Protein AF-A0A8T4TN23-F1 (afdb_monomer_lite)

Foldseek 3Di:
DPPDPVVVVCVVVVQDWDQDPVPDIHRDDVSVVVVCQLQVNVPDDPPLDDPDPQSSSCVRHPDRDDDPPPDDDDDDDDDPPPPDDDADDLRDPDPDQQDCQCPPSNNPVSVVVVVDGDDDDDDD

Sequence (124 aa):
MKDTDPKRVLELLGVPHKVVGKEHVVIEGDYAKAMSLSLNNLEFKEGDVLDNGLDTVNKISCVLQRDKSGTFIGARMGRPEKAKLRKLTGKPHCLFPVGEEGGRMRSFQSSMEQGKVTGEFPFY

Radius of gyration: 35.79 Å; chains: 1; bounding box: 73×43×78 Å

Secondary structure (DSSP, 8-state):
-----HHHHHHHHT---EEETTTEEE--THHHHHHHHHTGGG---GGG--SSHHHHHHHH-SS----SS--PPP-----TTTTS--PPTT--SS----TTTTTTTT-HHHHHHHT---------

pLDDT: mean 81.86, std 8.76, range [43.16, 90.44]

Structure (mmCIF, N/CA/C/O backbone):
data_AF-A0A8T4TN23-F1
#
_entry.id   AF-A0A8T4TN23-F1
#
loop_
_atom_site.group_PDB
_atom_site.id
_atom_site.type_symbol
_atom_site.label_atom_id
_atom_site.label_alt_id
_atom_site.label_comp_id
_atom_site.label_asym_id
_atom_site.label_entity_id
_atom_site.label_seq_id
_atom_site.pdbx_PDB_ins_code
_atom_site.Cartn_x
_atom_site.Cartn_y
_atom_site.Cartn_z
_atom_site.occupancy
_atom_site.B_iso_or_equiv
_atom_site.auth_seq_id
_atom_site.auth_comp_id
_atom_site.auth_asym_id
_atom_site.auth_atom_id
_atom_site.pdbx_PDB_model_num
ATOM 1 N N . MET A 1 1 ? 25.331 -16.159 -11.982 1.00 45.06 1 MET A N 1
ATOM 2 C CA . MET A 1 1 ? 24.065 -15.399 -12.014 1.00 45.06 1 MET A CA 1
ATOM 3 C C . MET A 1 1 ? 22.959 -16.408 -11.789 1.00 45.06 1 MET A C 1
ATOM 5 O O . MET A 1 1 ? 22.885 -17.346 -12.564 1.00 45.06 1 MET A O 1
ATOM 9 N N . LYS A 1 2 ? 22.241 -16.345 -10.661 1.00 43.16 2 LYS A N 1
ATOM 10 C CA . LYS A 1 2 ? 21.210 -17.348 -10.343 1.00 43.16 2 LYS A CA 1
ATOM 11 C C . LYS A 1 2 ? 20.112 -17.264 -11.401 1.00 43.16 2 LYS A C 1
ATOM 13 O O . LYS A 1 2 ? 19.723 -16.144 -11.723 1.00 43.16 2 LYS A O 1
ATOM 18 N N . ASP A 1 3 ? 19.645 -18.406 -11.900 1.00 45.38 3 ASP A N 1
ATOM 19 C CA . ASP A 1 3 ? 18.437 -18.536 -12.721 1.00 45.38 3 ASP A CA 1
ATOM 20 C C . ASP A 1 3 ? 17.327 -17.665 -12.131 1.00 45.38 3 ASP A C 1
ATOM 22 O O . ASP A 1 3 ? 16.719 -17.991 -11.109 1.00 45.38 3 ASP A O 1
ATOM 26 N N . THR A 1 4 ? 17.155 -16.473 -12.696 1.00 69.94 4 THR A N 1
ATOM 27 C CA . THR A 1 4 ? 16.207 -15.498 -12.174 1.00 69.94 4 THR A CA 1
ATOM 28 C C . THR A 1 4 ? 14.946 -15.711 -12.975 1.00 69.94 4 THR A C 1
ATOM 30 O O . THR A 1 4 ? 14.911 -15.395 -14.161 1.00 69.94 4 THR A O 1
ATOM 33 N N . ASP A 1 5 ? 13.943 -16.311 -12.338 1.00 85.50 5 ASP A N 1
ATOM 34 C CA . ASP A 1 5 ? 12.644 -16.555 -12.954 1.00 85.50 5 ASP A CA 1
ATOM 35 C C . ASP A 1 5 ? 12.129 -15.241 -13.584 1.00 85.50 5 ASP A C 1
ATOM 37 O O . ASP A 1 5 ? 11.943 -14.254 -12.856 1.00 85.50 5 ASP A O 1
ATOM 41 N N . PRO A 1 6 ? 11.931 -15.176 -14.916 1.00 84.50 6 PRO A N 1
ATOM 42 C CA . PRO A 1 6 ? 11.532 -13.946 -15.600 1.00 84.50 6 PRO A CA 1
ATOM 43 C C . PRO A 1 6 ? 10.208 -13.402 -15.060 1.00 84.50 6 PRO A C 1
ATOM 45 O O . PRO A 1 6 ? 10.007 -12.187 -15.002 1.00 84.50 6 PRO A O 1
ATOM 48 N N . LYS A 1 7 ? 9.328 -14.282 -14.568 1.00 87.12 7 LYS A N 1
ATOM 49 C CA . LYS A 1 7 ? 8.098 -13.874 -13.894 1.00 87.12 7 LYS A CA 1
ATOM 50 C C . LYS A 1 7 ? 8.393 -13.075 -12.626 1.00 87.12 7 LYS A C 1
ATOM 52 O O . LYS A 1 7 ? 7.784 -12.032 -12.392 1.00 87.12 7 LYS A O 1
ATOM 57 N N . ARG A 1 8 ? 9.364 -13.523 -11.826 1.00 88.88 8 ARG A N 1
ATOM 58 C CA . ARG A 1 8 ? 9.741 -12.849 -10.581 1.00 88.88 8 ARG A CA 1
ATOM 59 C C . ARG A 1 8 ? 10.314 -11.458 -10.836 1.00 88.88 8 ARG A C 1
ATOM 61 O O . ARG A 1 8 ? 10.048 -10.541 -10.062 1.00 88.88 8 ARG A O 1
ATOM 68 N N . VAL A 1 9 ? 11.069 -11.290 -11.920 1.00 88.88 9 VAL A N 1
ATOM 69 C CA . VAL A 1 9 ? 11.595 -9.980 -12.331 1.00 88.88 9 VAL A CA 1
ATOM 70 C C . VAL A 1 9 ? 10.451 -9.017 -12.656 1.00 88.88 9 VAL A C 1
ATOM 72 O O . VAL A 1 9 ? 10.447 -7.890 -12.164 1.00 88.88 9 VAL A O 1
ATOM 75 N N . LEU A 1 10 ? 9.442 -9.467 -13.408 1.00 88.00 10 LEU A N 1
ATOM 76 C CA . LEU A 1 10 ? 8.271 -8.649 -13.745 1.00 88.00 10 LEU A CA 1
ATOM 77 C C . LEU A 1 10 ? 7.445 -8.253 -12.512 1.00 88.00 10 LEU A C 1
ATOM 79 O O . LEU A 1 10 ? 6.959 -7.124 -12.437 1.00 88.00 10 LEU A O 1
ATOM 83 N N . GLU A 1 11 ? 7.322 -9.149 -11.530 1.00 89.00 11 GLU A N 1
ATOM 84 C CA . GLU A 1 11 ? 6.664 -8.855 -10.250 1.00 89.00 11 GLU A CA 1
ATOM 85 C C . GLU A 1 11 ? 7.409 -7.783 -9.445 1.00 89.00 11 GLU A C 1
ATOM 87 O O . GLU A 1 11 ? 6.780 -6.869 -8.917 1.00 89.00 11 GLU A O 1
ATOM 92 N N . LEU A 1 12 ? 8.742 -7.870 -9.362 1.00 89.44 12 LEU A N 1
ATOM 93 C CA . LEU A 1 12 ? 9.563 -6.890 -8.641 1.00 89.44 12 LEU A CA 1
ATOM 94 C C . LEU A 1 12 ? 9.559 -5.517 -9.318 1.00 89.44 12 LEU A C 1
ATOM 96 O O . LEU A 1 12 ? 9.539 -4.499 -8.630 1.00 89.44 12 LEU A O 1
ATOM 100 N N . LEU A 1 13 ? 9.536 -5.488 -10.653 1.00 87.69 13 LEU A N 1
ATOM 101 C CA . LEU A 1 13 ? 9.370 -4.254 -11.422 1.00 87.69 13 LEU A CA 1
ATOM 102 C C . LEU A 1 13 ? 7.960 -3.653 -11.279 1.00 87.69 13 LEU A C 1
ATOM 104 O O . LEU A 1 13 ? 7.756 -2.489 -11.620 1.00 87.69 13 LEU A O 1
ATOM 108 N N . GLY A 1 14 ? 6.984 -4.422 -10.785 1.00 87.00 14 GLY A N 1
ATOM 109 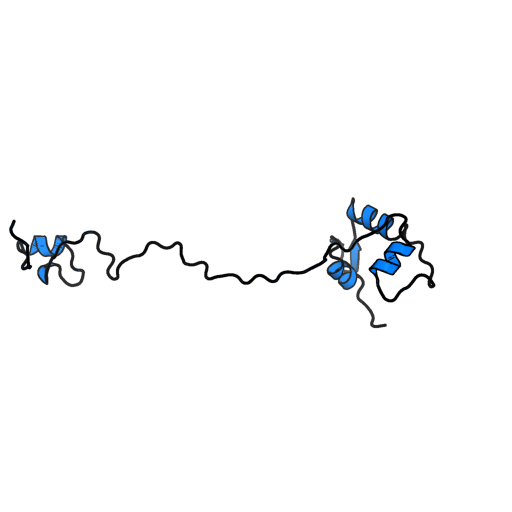C CA . GLY A 1 14 ? 5.597 -3.982 -10.653 1.00 87.00 14 GLY A CA 1
ATOM 110 C C . GLY A 1 14 ? 4.882 -3.823 -11.997 1.00 87.00 14 GLY A C 1
ATOM 111 O O . GLY A 1 14 ? 3.973 -3.000 -12.108 1.00 87.00 14 GLY A O 1
ATOM 112 N N . VAL A 1 15 ? 5.293 -4.579 -13.024 1.00 89.69 15 VAL A N 1
ATOM 113 C CA . VAL A 1 15 ? 4.675 -4.535 -14.357 1.00 89.69 15 VAL A CA 1
ATOM 114 C C . VAL A 1 15 ? 3.424 -5.420 -14.369 1.00 89.69 15 VAL A C 1
ATOM 116 O O . VAL A 1 15 ? 3.539 -6.629 -14.140 1.00 89.69 15 VAL A O 1
ATOM 119 N N . PRO A 1 16 ? 2.231 -4.868 -14.662 1.00 89.56 16 PRO A N 1
ATOM 120 C CA . PRO A 1 16 ? 1.019 -5.667 -14.800 1.00 89.56 16 PRO A CA 1
ATOM 121 C C . PRO A 1 16 ? 1.154 -6.662 -15.955 1.00 89.56 16 PRO A C 1
ATOM 123 O O . PRO A 1 16 ? 1.363 -6.273 -17.104 1.00 89.56 16 PRO A O 1
ATOM 126 N N . HIS A 1 17 ? 1.020 -7.950 -15.652 1.00 90.44 17 HIS A N 1
ATOM 127 C CA . HIS A 1 17 ? 1.126 -9.031 -16.627 1.00 90.44 17 HIS A CA 1
ATOM 128 C C . HIS A 1 17 ? 0.080 -10.114 -16.349 1.00 90.44 17 HIS A C 1
ATOM 130 O O . HIS A 1 17 ? -0.350 -10.312 -15.211 1.00 90.44 17 HIS A O 1
ATOM 136 N N . LYS A 1 18 ? -0.341 -10.822 -17.398 1.00 88.94 18 LYS A N 1
ATOM 137 C CA . LYS A 1 18 ? -1.257 -11.965 -17.321 1.00 88.94 18 LYS A CA 1
ATOM 138 C C . LYS A 1 18 ? -0.478 -13.256 -17.530 1.00 88.94 18 LYS A C 1
ATOM 140 O O . LYS A 1 18 ? 0.413 -13.312 -18.372 1.00 88.94 18 LYS A O 1
ATOM 145 N N . VAL A 1 19 ? -0.835 -14.304 -16.795 1.00 89.06 19 VAL A N 1
ATOM 146 C CA . VAL A 1 19 ? -0.280 -15.648 -17.006 1.00 89.06 19 VAL A CA 1
ATOM 147 C C . VAL A 1 19 ? -1.292 -16.469 -17.799 1.00 89.06 19 VAL A C 1
ATOM 149 O O . VAL A 1 19 ? -2.385 -16.740 -17.305 1.00 89.06 19 VAL A O 1
ATOM 152 N N . VAL A 1 20 ? -0.938 -16.860 -19.024 1.00 87.75 20 VAL A N 1
ATOM 153 C CA . VAL A 1 20 ? -1.785 -17.657 -19.924 1.00 87.75 20 VAL A CA 1
ATOM 154 C C . VAL A 1 20 ? -1.213 -19.070 -20.015 1.00 87.75 20 VAL A C 1
ATOM 156 O O . VAL A 1 20 ? -0.022 -19.253 -20.249 1.00 87.75 20 VAL A O 1
ATOM 159 N N . GLY A 1 21 ? -2.051 -20.086 -19.791 1.00 78.38 21 GLY A N 1
ATOM 160 C CA . GLY A 1 21 ? -1.658 -21.491 -19.977 1.00 78.38 21 GLY A CA 1
ATOM 161 C C . GLY A 1 21 ? -0.578 -22.015 -19.019 1.00 78.38 21 GLY A C 1
ATOM 162 O O . GLY A 1 21 ? -0.006 -23.058 -19.290 1.00 78.38 21 GLY A O 1
ATOM 163 N N . LYS A 1 22 ? -0.301 -21.316 -17.905 1.00 74.69 22 LYS A N 1
ATOM 164 C CA . LYS A 1 22 ? 0.760 -21.600 -16.906 1.00 74.69 22 LYS A CA 1
ATOM 165 C C . LYS A 1 22 ? 2.210 -21.469 -17.396 1.00 74.69 22 LYS A C 1
ATOM 167 O O . LYS A 1 22 ? 3.090 -21.386 -16.546 1.00 74.69 22 LYS A O 1
ATOM 172 N N . GLU A 1 23 ? 2.449 -21.383 -18.700 1.00 78.88 23 GLU A N 1
ATOM 173 C CA . GLU A 1 23 ? 3.797 -21.300 -19.282 1.00 78.88 23 GLU A CA 1
ATOM 174 C C . GLU A 1 23 ? 4.138 -19.914 -19.841 1.00 78.88 23 GLU A C 1
ATOM 176 O O . GLU A 1 23 ? 5.309 -19.541 -19.886 1.00 78.88 23 GLU A O 1
ATOM 181 N N . HIS A 1 24 ? 3.138 -19.116 -20.231 1.00 84.31 24 HIS A N 1
ATOM 182 C CA . HIS A 1 24 ? 3.372 -17.829 -20.884 1.00 84.31 24 HIS A CA 1
ATOM 183 C C . HIS A 1 24 ? 2.980 -16.647 -20.003 1.00 84.31 24 HIS A C 1
ATOM 185 O O . HIS A 1 24 ? 1.898 -16.613 -19.410 1.00 84.31 24 HIS A O 1
ATOM 191 N N . VAL A 1 25 ? 3.855 -15.640 -19.969 1.00 87.56 25 VAL A N 1
ATOM 192 C CA . VAL A 1 25 ? 3.593 -14.336 -19.358 1.00 87.56 25 VAL A CA 1
ATOM 193 C C . VAL A 1 25 ? 3.364 -13.324 -20.473 1.00 87.56 25 VAL A C 1
ATOM 195 O O . VA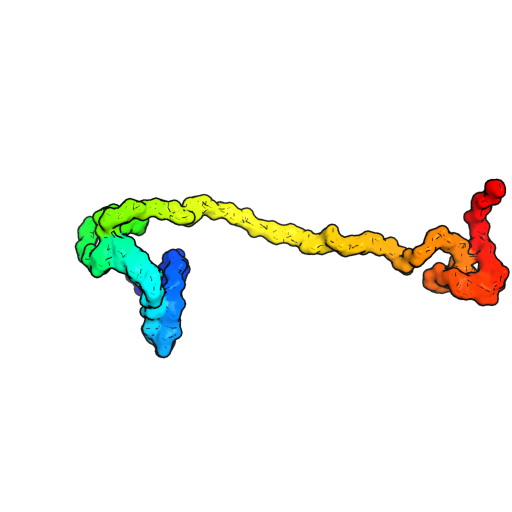L A 1 25 ? 4.233 -13.116 -21.315 1.00 87.56 25 VAL A O 1
ATOM 198 N N . VAL A 1 26 ? 2.185 -12.708 -20.486 1.00 88.25 26 VAL A N 1
ATOM 199 C CA . VAL A 1 26 ? 1.758 -11.764 -21.521 1.00 88.25 26 VAL A CA 1
ATOM 200 C C . VAL A 1 26 ? 1.586 -10.381 -20.904 1.00 88.25 26 VAL A C 1
ATOM 202 O O . VAL A 1 26 ? 0.880 -10.213 -19.906 1.00 88.25 26 VAL A O 1
ATOM 205 N N . ILE A 1 27 ? 2.226 -9.385 -21.513 1.00 89.31 27 ILE A N 1
ATOM 206 C CA . ILE A 1 27 ? 2.083 -7.968 -21.173 1.00 89.31 27 ILE A CA 1
ATOM 207 C C . ILE A 1 27 ? 1.234 -7.334 -22.275 1.00 89.31 27 ILE A C 1
ATOM 209 O O . ILE A 1 27 ? 1.570 -7.440 -23.452 1.00 89.31 27 ILE A O 1
ATOM 213 N N . GLU A 1 28 ? 0.122 -6.702 -21.909 1.00 89.00 28 GLU A N 1
ATOM 214 C CA . GLU A 1 28 ? -0.856 -6.177 -22.868 1.00 89.00 28 GLU A CA 1
ATOM 215 C C . GLU A 1 28 ? -0.963 -4.647 -22.814 1.00 89.00 28 GLU A C 1
ATOM 217 O O . GLU A 1 28 ? -0.704 -4.009 -21.789 1.00 89.00 28 GLU A O 1
ATOM 222 N N . GLY A 1 29 ? -1.410 -4.066 -23.930 1.00 88.88 29 GLY A N 1
ATOM 223 C CA . GLY A 1 29 ? -1.824 -2.668 -24.012 1.00 88.88 29 GLY A CA 1
ATOM 224 C C . GLY A 1 29 ? -0.680 -1.669 -23.854 1.00 88.88 29 GLY A C 1
ATOM 225 O O . GLY A 1 29 ? 0.410 -1.834 -24.405 1.00 88.88 29 GLY A O 1
ATOM 226 N N . ASP A 1 30 ? -0.951 -0.598 -23.114 1.00 88.69 30 ASP A N 1
ATOM 227 C CA . ASP A 1 30 ? -0.024 0.525 -22.968 1.00 88.69 30 ASP A CA 1
ATOM 228 C C . ASP A 1 30 ? 1.206 0.176 -22.120 1.00 88.69 30 ASP A C 1
ATOM 230 O O . ASP A 1 30 ? 2.270 0.757 -22.322 1.00 88.69 30 ASP A O 1
ATOM 234 N N . TYR A 1 31 ? 1.110 -0.828 -21.241 1.00 88.50 31 TYR A N 1
ATOM 235 C CA . TYR A 1 31 ? 2.246 -1.309 -20.449 1.00 88.50 31 TYR A CA 1
ATOM 236 C C . TYR A 1 31 ? 3.327 -1.953 -21.321 1.00 88.50 31 TYR A C 1
ATOM 238 O O . TYR A 1 31 ? 4.513 -1.722 -21.091 1.00 88.50 31 TYR A O 1
ATOM 246 N N . ALA A 1 32 ? 2.932 -2.699 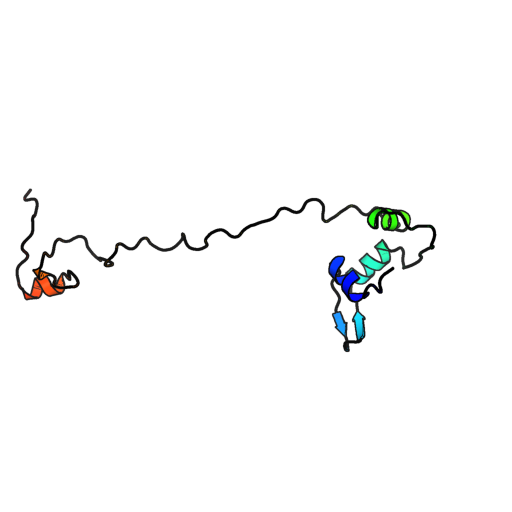-22.359 1.00 87.75 32 ALA A N 1
ATOM 247 C CA . ALA A 1 32 ? 3.873 -3.286 -23.311 1.00 87.75 32 ALA A CA 1
ATOM 248 C C . ALA A 1 32 ? 4.594 -2.198 -24.120 1.00 87.75 32 ALA A C 1
ATOM 250 O O . ALA A 1 32 ? 5.813 -2.243 -24.274 1.00 87.75 32 ALA A O 1
ATOM 251 N N . LYS A 1 33 ? 3.857 -1.174 -24.573 1.00 87.50 33 LYS A N 1
ATOM 252 C CA . LYS A 1 33 ? 4.437 -0.024 -25.287 1.00 87.50 33 LYS A CA 1
ATOM 253 C C . LYS A 1 33 ? 5.403 0.758 -24.404 1.00 87.50 33 LYS A C 1
ATOM 255 O O . LYS A 1 33 ? 6.493 1.091 -24.853 1.00 87.50 33 LYS A O 1
ATOM 260 N N . ALA A 1 34 ? 5.020 1.026 -23.156 1.00 86.56 34 ALA A N 1
ATOM 261 C CA . ALA A 1 34 ? 5.866 1.726 -22.199 1.00 86.56 34 ALA A CA 1
ATOM 262 C C . ALA A 1 34 ? 7.158 0.946 -21.921 1.00 86.56 34 ALA A C 1
ATOM 264 O O . ALA A 1 34 ? 8.236 1.528 -21.951 1.00 86.56 34 ALA A O 1
ATOM 265 N N . MET A 1 35 ? 7.064 -0.372 -21.724 1.00 85.88 35 MET A N 1
ATOM 266 C CA . MET A 1 35 ? 8.234 -1.226 -21.511 1.00 85.88 35 MET A CA 1
ATOM 267 C C . MET A 1 35 ? 9.139 -1.281 -22.747 1.00 85.88 35 MET A C 1
ATOM 269 O O . MET A 1 35 ? 10.352 -1.141 -22.616 1.00 85.88 35 MET A O 1
ATOM 273 N N . SER A 1 36 ? 8.557 -1.422 -23.942 1.00 85.69 36 SER A N 1
ATOM 274 C CA . SER A 1 36 ? 9.304 -1.401 -25.205 1.00 85.69 36 SER A CA 1
ATOM 275 C C . SER A 1 36 ? 10.029 -0.071 -25.404 1.00 85.69 36 SER A C 1
ATOM 277 O O . SER A 1 36 ? 11.201 -0.060 -25.761 1.00 85.69 36 SER A O 1
ATOM 279 N N . LEU A 1 37 ? 9.368 1.053 -25.116 1.00 85.81 37 LEU A N 1
ATOM 280 C CA . LEU A 1 37 ? 9.970 2.382 -25.217 1.00 85.81 37 LEU A CA 1
ATOM 281 C C . LEU A 1 37 ? 11.107 2.571 -24.203 1.00 85.81 37 LEU A C 1
ATOM 283 O O . LEU A 1 37 ? 12.170 3.075 -24.561 1.00 85.81 37 LEU A O 1
ATOM 287 N N . SER A 1 38 ? 10.902 2.150 -22.952 1.00 84.06 38 SER A N 1
ATOM 288 C CA . SER A 1 38 ? 11.928 2.233 -21.907 1.00 84.06 38 SER A CA 1
ATOM 289 C C . SER A 1 38 ? 13.156 1.375 -22.217 1.00 84.06 38 SER A C 1
ATOM 291 O O . SER A 1 38 ? 14.254 1.740 -21.819 1.00 84.06 38 SER A O 1
ATOM 293 N N . LEU A 1 39 ? 12.995 0.257 -22.927 1.00 83.62 39 LEU A N 1
ATOM 294 C CA . LEU A 1 39 ? 14.086 -0.651 -23.298 1.00 83.62 39 LEU A CA 1
ATOM 295 C C . LEU A 1 39 ? 14.566 -0.468 -24.745 1.00 83.62 39 LEU A C 1
ATOM 297 O O . LEU A 1 39 ? 15.211 -1.366 -25.279 1.00 83.62 39 LEU A O 1
ATOM 301 N N . ASN A 1 40 ? 14.227 0.654 -25.390 1.00 82.06 40 ASN A N 1
ATOM 302 C CA . ASN A 1 40 ? 14.594 0.952 -26.778 1.00 82.06 40 ASN A CA 1
ATOM 303 C C . ASN A 1 40 ? 14.321 -0.219 -27.748 1.00 82.06 40 ASN A C 1
ATOM 305 O O . ASN A 1 40 ? 15.209 -0.706 -28.441 1.00 82.06 40 ASN A O 1
ATOM 309 N N . ASN A 1 41 ? 13.084 -0.724 -27.745 1.00 76.50 41 ASN A N 1
ATOM 310 C CA . ASN A 1 41 ? 12.630 -1.850 -28.570 1.00 76.50 41 ASN A CA 1
ATOM 311 C C . ASN A 1 41 ? 13.471 -3.134 -28.435 1.00 76.50 41 ASN A C 1
ATOM 313 O O . ASN A 1 41 ? 13.512 -3.934 -29.365 1.00 76.50 41 ASN A O 1
ATOM 317 N N . LEU A 1 42 ? 14.081 -3.360 -27.264 1.00 69.75 42 LEU A N 1
ATOM 318 C CA . LEU A 1 42 ? 14.907 -4.536 -26.952 1.00 69.75 42 LEU A CA 1
ATOM 319 C C . LEU A 1 42 ? 16.248 -4.582 -27.704 1.00 69.75 42 LEU A C 1
ATOM 321 O O . LEU A 1 42 ? 16.914 -5.618 -27.705 1.00 69.75 42 LEU A O 1
ATOM 325 N N . GLU A 1 43 ? 16.685 -3.472 -28.301 1.00 68.38 43 GLU A N 1
ATOM 326 C CA . GLU A 1 43 ? 18.025 -3.364 -28.877 1.00 68.38 43 GLU A CA 1
ATOM 327 C C . GLU A 1 43 ? 19.058 -3.144 -27.760 1.00 68.38 43 GLU A C 1
ATOM 329 O O . GLU A 1 43 ? 19.375 -2.016 -27.384 1.00 68.38 43 GLU A O 1
ATOM 334 N N . PHE A 1 44 ? 19.566 -4.246 -27.202 1.00 67.44 44 PHE A N 1
ATOM 335 C CA . PHE A 1 44 ? 20.557 -4.246 -26.125 1.00 67.44 44 PHE A CA 1
ATOM 336 C C . PHE A 1 44 ? 21.946 -4.657 -26.632 1.00 67.44 44 PHE A C 1
ATOM 338 O O . PHE A 1 44 ? 22.080 -5.659 -27.336 1.00 67.44 44 PHE A O 1
ATOM 345 N N . LYS A 1 45 ? 22.997 -3.926 -26.235 1.00 68.31 45 LYS A N 1
ATOM 346 C CA . LYS A 1 45 ? 24.400 -4.324 -26.434 1.00 68.31 45 LYS A CA 1
ATOM 347 C C . LYS A 1 45 ? 25.025 -4.683 -25.086 1.00 68.31 45 LYS A C 1
ATOM 349 O O . LYS A 1 45 ? 24.874 -3.958 -24.110 1.00 68.31 45 LYS A O 1
ATOM 354 N N . GLU A 1 46 ? 25.779 -5.781 -25.039 1.00 60.62 46 GLU A N 1
ATOM 355 C CA . GLU A 1 46 ? 26.340 -6.347 -23.795 1.00 60.62 46 GLU A CA 1
ATOM 356 C C . GLU A 1 46 ? 27.285 -5.402 -23.020 1.00 60.62 46 GLU A C 1
ATOM 358 O O . GLU A 1 46 ? 27.531 -5.619 -21.837 1.00 60.62 46 GLU A O 1
ATOM 363 N N . GLY A 1 47 ? 27.776 -4.328 -23.650 1.00 63.69 47 GLY A N 1
ATOM 364 C CA . GLY A 1 47 ? 28.655 -3.328 -23.029 1.00 63.69 47 GLY A CA 1
ATOM 365 C C . GLY A 1 47 ? 27.952 -2.214 -22.241 1.00 63.69 47 GLY A C 1
ATOM 366 O O . GLY A 1 47 ? 28.637 -1.400 -21.625 1.00 63.69 47 GLY A O 1
ATOM 367 N N . ASP A 1 48 ? 26.617 -2.158 -22.246 1.00 65.38 48 ASP A N 1
ATOM 368 C CA . ASP A 1 48 ? 25.864 -1.043 -21.648 1.00 65.38 48 ASP A CA 1
ATOM 369 C C . ASP A 1 48 ? 25.481 -1.260 -20.173 1.00 65.38 48 ASP A C 1
ATOM 371 O O . ASP A 1 48 ? 24.942 -0.351 -19.538 1.00 65.38 48 ASP A O 1
ATOM 375 N N . VAL A 1 49 ? 25.794 -2.429 -19.600 1.00 71.19 49 VAL A N 1
ATOM 376 C CA . VAL A 1 49 ? 25.485 -2.768 -18.201 1.00 71.19 49 VAL A CA 1
ATOM 377 C C . VAL A 1 49 ? 26.334 -1.924 -17.244 1.00 71.19 49 VAL A C 1
ATOM 379 O O . VAL A 1 49 ? 27.559 -2.029 -17.238 1.00 71.19 49 VAL A O 1
ATOM 382 N N . LEU A 1 50 ? 25.689 -1.115 -16.399 1.00 76.94 50 LEU A N 1
ATOM 383 C CA . LEU A 1 50 ? 26.317 -0.538 -15.204 1.00 76.94 50 LEU A CA 1
ATOM 384 C C . LEU A 1 50 ? 25.872 -1.270 -13.936 1.00 76.94 50 LEU A C 1
ATOM 386 O O . LEU A 1 50 ? 24.948 -2.080 -13.952 1.00 76.94 50 LEU A O 1
ATOM 390 N N . ASP A 1 51 ? 26.485 -0.892 -12.815 1.00 76.25 51 ASP A N 1
ATOM 391 C CA . ASP A 1 51 ? 26.165 -1.397 -11.478 1.00 76.25 51 ASP A CA 1
ATOM 392 C C . ASP A 1 51 ? 24.703 -1.134 -11.067 1.00 76.25 51 ASP A C 1
ATOM 394 O O . ASP A 1 51 ? 24.102 -1.935 -10.350 1.00 76.25 51 ASP A O 1
ATOM 398 N N . ASN A 1 52 ? 24.103 -0.041 -11.554 1.00 82.38 52 ASN A N 1
ATOM 399 C CA . ASN A 1 52 ? 22.703 0.304 -11.309 1.00 82.38 52 ASN A CA 1
ATOM 400 C C . ASN A 1 52 ? 21.825 0.018 -12.534 1.00 82.38 52 ASN A C 1
ATOM 402 O O . ASN A 1 52 ? 22.084 0.489 -13.647 1.00 82.38 52 ASN A O 1
ATOM 406 N N . GLY A 1 53 ? 20.699 -0.664 -12.305 1.00 83.38 53 GLY A N 1
ATOM 407 C CA . GLY A 1 53 ? 19.708 -0.934 -13.351 1.00 83.38 53 GLY A CA 1
ATOM 408 C C . GLY A 1 53 ? 19.105 0.339 -13.957 1.00 83.38 53 GLY A C 1
ATOM 409 O O . GLY A 1 53 ? 18.913 0.400 -15.166 1.00 83.38 53 GLY A O 1
ATOM 410 N N . LEU A 1 54 ? 18.868 1.383 -13.152 1.00 85.94 54 LEU A N 1
ATOM 411 C CA . LEU A 1 54 ? 18.327 2.658 -13.643 1.00 85.94 54 LEU A CA 1
ATOM 412 C C . LEU A 1 54 ? 19.311 3.385 -14.571 1.00 85.94 54 LEU A C 1
ATOM 414 O O . LEU A 1 54 ? 18.903 3.896 -15.610 1.00 85.94 54 LEU A O 1
ATOM 418 N N . ASP A 1 55 ? 20.598 3.394 -14.221 1.00 85.75 55 ASP A N 1
ATOM 419 C CA . ASP A 1 55 ? 21.640 4.020 -15.043 1.00 85.75 55 ASP A CA 1
ATOM 420 C C . ASP A 1 55 ? 21.821 3.263 -16.363 1.00 85.75 55 ASP A C 1
ATOM 422 O O . ASP A 1 55 ? 21.993 3.877 -17.413 1.00 85.75 55 ASP A O 1
ATOM 426 N N . THR A 1 56 ? 21.699 1.933 -16.320 1.00 85.81 56 THR A N 1
ATOM 427 C CA . THR A 1 56 ? 21.706 1.070 -17.511 1.00 85.81 56 THR A CA 1
ATOM 428 C C . THR A 1 56 ? 20.537 1.403 -18.432 1.00 85.81 56 THR A C 1
ATOM 430 O O . THR A 1 56 ? 20.741 1.671 -19.614 1.00 85.81 56 THR A O 1
ATOM 433 N N . VAL A 1 57 ? 19.317 1.473 -17.890 1.00 85.12 57 VAL A N 1
ATOM 434 C CA . VAL A 1 57 ? 18.126 1.842 -18.668 1.00 85.12 57 VAL A CA 1
ATOM 435 C C . VAL A 1 57 ? 18.281 3.241 -19.263 1.00 85.12 57 VAL A C 1
ATOM 437 O O . VAL A 1 57 ? 18.024 3.404 -20.446 1.00 85.12 57 VAL A O 1
ATOM 440 N N . ASN A 1 58 ? 18.782 4.218 -18.500 1.00 87.25 58 ASN A N 1
ATOM 441 C CA . ASN A 1 58 ? 18.985 5.593 -18.972 1.00 87.25 58 ASN A CA 1
ATOM 442 C C . ASN A 1 58 ? 20.009 5.739 -20.102 1.00 87.25 58 ASN A C 1
ATOM 444 O O . ASN A 1 58 ? 19.934 6.709 -20.853 1.00 87.25 58 ASN A O 1
ATOM 448 N N . LYS A 1 59 ? 20.973 4.820 -20.227 1.00 84.56 59 LYS A N 1
ATOM 449 C CA . LYS A 1 59 ? 21.900 4.815 -21.368 1.00 84.56 59 LYS A CA 1
ATOM 450 C C . LYS A 1 59 ? 21.245 4.322 -22.653 1.00 84.56 59 LYS A C 1
ATOM 452 O O . LYS A 1 59 ? 21.608 4.778 -23.731 1.00 84.56 59 LYS A O 1
ATOM 457 N N . ILE A 1 60 ? 20.327 3.369 -22.528 1.00 84.00 60 ILE A N 1
ATOM 458 C CA . ILE A 1 60 ? 19.709 2.673 -23.660 1.00 84.00 60 ILE A CA 1
ATOM 459 C C . ILE A 1 60 ? 18.454 3.412 -24.121 1.00 84.00 60 ILE A C 1
ATOM 461 O O . ILE A 1 60 ? 18.165 3.477 -25.313 1.00 84.00 60 ILE A O 1
ATOM 465 N N . SER A 1 61 ? 17.694 3.970 -23.181 1.00 81.81 61 SER A N 1
ATOM 466 C CA . SER A 1 61 ? 16.421 4.615 -23.451 1.00 81.81 61 SER A CA 1
ATOM 467 C C . SER A 1 61 ? 16.604 5.955 -24.160 1.00 81.81 61 SER A C 1
ATOM 469 O O . SER A 1 61 ? 17.420 6.792 -23.785 1.00 81.81 61 SER A O 1
ATOM 471 N N . CYS A 1 62 ? 15.745 6.231 -25.142 1.00 81.31 62 CYS A N 1
ATOM 472 C CA . CYS A 1 62 ? 15.672 7.559 -25.762 1.00 81.31 62 CYS A CA 1
ATOM 473 C C . CYS A 1 62 ? 15.089 8.628 -24.819 1.00 81.31 62 CYS A C 1
ATOM 475 O O . CYS A 1 62 ? 15.103 9.817 -25.132 1.00 81.31 62 CYS A O 1
ATOM 477 N N . VAL A 1 63 ? 14.521 8.207 -23.686 1.00 84.56 63 VAL A N 1
ATOM 478 C CA . VAL A 1 63 ? 13.847 9.063 -22.708 1.00 84.56 63 VAL A CA 1
ATOM 479 C C . VAL A 1 63 ? 14.516 8.891 -21.354 1.00 84.56 63 VAL A C 1
ATOM 481 O O . VAL A 1 63 ? 14.687 7.765 -20.894 1.00 84.56 63 VAL A O 1
ATOM 484 N N . LEU A 1 64 ? 14.829 10.002 -20.687 1.00 85.94 64 LEU A N 1
ATOM 485 C CA . LEU A 1 64 ? 15.396 9.985 -19.341 1.00 85.94 64 LEU A CA 1
ATOM 486 C C . LEU A 1 64 ? 14.367 9.468 -18.320 1.00 85.94 64 LEU A C 1
ATOM 488 O O . LEU A 1 64 ? 13.340 10.106 -18.076 1.00 85.94 64 LEU A O 1
ATOM 492 N N . GLN A 1 65 ? 14.661 8.329 -17.702 1.00 87.44 65 GLN A N 1
ATOM 493 C CA . GLN A 1 65 ? 13.892 7.724 -16.619 1.00 87.44 65 GLN A CA 1
ATOM 494 C C . GLN A 1 65 ? 14.441 8.209 -15.270 1.00 87.44 65 GLN A C 1
ATOM 496 O O . GLN A 1 65 ? 15.650 8.290 -15.042 1.00 87.44 65 GLN A O 1
ATOM 501 N N . ARG A 1 66 ? 13.538 8.530 -14.343 1.00 88.94 66 ARG A N 1
ATOM 502 C CA . ARG A 1 66 ? 13.878 8.885 -12.958 1.00 88.94 66 ARG A CA 1
ATOM 503 C C . ARG A 1 66 ? 13.314 7.842 -12.010 1.00 88.94 66 ARG A C 1
ATOM 505 O O . ARG A 1 66 ? 12.332 7.177 -12.339 1.00 88.94 66 ARG A O 1
ATOM 512 N N . ASP A 1 67 ? 13.922 7.730 -10.835 1.00 87.38 67 ASP A N 1
ATOM 513 C CA . ASP A 1 67 ? 13.416 6.843 -9.796 1.00 87.38 67 ASP A CA 1
ATOM 514 C C . ASP A 1 67 ? 11.989 7.248 -9.396 1.00 87.38 67 ASP A C 1
ATOM 516 O O . ASP A 1 67 ? 11.720 8.390 -9.016 1.00 87.38 67 ASP A O 1
ATOM 520 N N . LYS A 1 68 ? 11.069 6.291 -9.525 1.00 85.62 68 LYS A N 1
ATOM 521 C CA . LYS A 1 68 ? 9.655 6.441 -9.181 1.00 85.62 68 LYS A CA 1
ATOM 522 C C . LYS A 1 68 ? 9.378 6.072 -7.723 1.00 85.62 68 LYS A C 1
ATOM 524 O O . LYS A 1 68 ? 8.393 6.542 -7.160 1.00 85.62 68 LYS A O 1
ATOM 529 N N . SER A 1 69 ? 10.211 5.214 -7.141 1.00 80.56 69 SER A N 1
ATOM 530 C CA . SER A 1 69 ? 9.960 4.566 -5.854 1.00 80.56 69 SER A CA 1
ATOM 531 C C . SER A 1 69 ? 10.647 5.266 -4.681 1.00 80.56 69 SER A C 1
ATOM 533 O O . SER A 1 69 ? 10.181 5.114 -3.555 1.00 80.56 69 SER A O 1
ATOM 535 N N . GLY A 1 70 ? 11.674 6.085 -4.934 1.00 84.69 70 GLY A N 1
ATOM 536 C CA . GLY A 1 70 ? 12.201 7.095 -4.014 1.00 84.69 70 GLY A CA 1
ATOM 537 C C . GLY A 1 70 ? 12.335 6.620 -2.564 1.00 84.69 70 GLY A C 1
ATOM 538 O O . GLY A 1 70 ? 13.087 5.699 -2.256 1.00 84.69 70 GLY A O 1
ATOM 539 N N . THR A 1 71 ? 11.614 7.272 -1.644 1.00 88.69 71 THR A N 1
ATOM 540 C CA . THR A 1 71 ? 11.649 6.953 -0.208 1.00 88.69 71 THR A CA 1
ATOM 541 C C . THR A 1 71 ? 10.375 6.248 0.247 1.00 88.69 71 THR A C 1
ATOM 543 O O . THR A 1 71 ? 9.274 6.784 0.133 1.00 88.69 71 THR A O 1
ATOM 546 N N . PHE A 1 72 ? 10.531 5.072 0.854 1.00 89.62 72 PHE A N 1
ATOM 547 C CA . PHE A 1 72 ? 9.425 4.318 1.436 1.00 89.62 72 PHE A CA 1
ATOM 548 C C . PHE A 1 72 ? 9.175 4.733 2.890 1.00 89.62 72 PHE A C 1
ATOM 550 O O . PHE A 1 72 ? 10.070 4.659 3.731 1.00 89.62 72 PHE A O 1
ATOM 557 N N . ILE A 1 73 ? 7.936 5.119 3.204 1.00 89.69 73 ILE A N 1
ATOM 558 C CA . ILE A 1 73 ? 7.488 5.384 4.576 1.00 89.69 73 ILE A CA 1
ATOM 559 C C . ILE A 1 73 ? 6.656 4.191 5.047 1.00 89.69 73 ILE A C 1
ATOM 561 O O . ILE A 1 73 ? 5.649 3.838 4.435 1.00 89.69 73 ILE A O 1
ATOM 565 N N . GLY A 1 74 ? 7.070 3.562 6.146 1.00 90.06 74 GLY A N 1
ATOM 566 C CA . GLY A 1 74 ? 6.296 2.498 6.777 1.00 90.06 74 GLY A CA 1
ATOM 567 C C . GLY A 1 74 ? 5.088 3.053 7.534 1.00 90.06 74 GLY A C 1
ATOM 568 O O . GLY A 1 74 ? 5.190 4.067 8.219 1.00 90.06 74 GLY A O 1
ATOM 569 N N . ALA A 1 75 ? 3.957 2.354 7.469 1.00 88.25 75 ALA A N 1
ATOM 570 C CA . ALA A 1 75 ? 2.787 2.641 8.292 1.00 88.25 75 ALA A CA 1
ATOM 571 C C . ALA A 1 75 ? 2.484 1.456 9.216 1.00 88.25 75 ALA A C 1
ATOM 573 O O . ALA A 1 75 ? 2.696 0.296 8.863 1.00 88.25 75 ALA A O 1
ATOM 574 N N . ARG A 1 76 ? 1.963 1.747 10.411 1.00 87.19 76 ARG A N 1
ATOM 575 C CA . ARG A 1 76 ? 1.399 0.745 11.322 1.00 87.19 76 ARG A CA 1
ATOM 576 C C . ARG A 1 76 ? -0.059 1.091 11.566 1.00 87.19 76 ARG A C 1
ATOM 578 O O . ARG A 1 76 ? -0.377 2.242 11.856 1.00 87.19 76 ARG A O 1
ATOM 585 N N . MET A 1 77 ? -0.935 0.099 11.465 1.00 83.56 77 MET A N 1
ATOM 586 C CA . MET A 1 77 ? -2.343 0.292 11.795 1.00 83.56 77 MET A CA 1
ATOM 587 C C . MET A 1 77 ? -2.485 0.518 13.304 1.00 83.56 77 MET A C 1
ATOM 589 O O . MET A 1 77 ? -2.034 -0.296 14.109 1.00 83.56 77 MET A O 1
ATOM 593 N N . GLY A 1 78 ? -3.094 1.642 13.686 1.00 83.12 78 GLY A N 1
ATOM 594 C CA . GLY A 1 78 ? -3.504 1.902 15.066 1.00 83.12 78 GLY A CA 1
ATOM 595 C C . GLY A 1 78 ? -4.708 1.046 15.474 1.00 83.12 78 GLY A C 1
ATOM 596 O O . GLY A 1 78 ? -5.288 0.324 14.663 1.00 83.12 78 GLY A O 1
ATOM 597 N N . ARG A 1 79 ? -5.120 1.134 16.745 1.00 83.94 79 ARG A N 1
ATOM 598 C CA . ARG A 1 79 ? -6.280 0.380 17.241 1.00 83.94 79 ARG A CA 1
ATOM 599 C C . ARG A 1 79 ? -7.576 0.927 16.605 1.00 83.94 79 ARG A C 1
ATOM 601 O O . ARG A 1 79 ? -7.915 2.079 16.872 1.00 83.94 79 ARG A O 1
ATOM 608 N N . PRO A 1 80 ? -8.345 0.118 15.852 1.00 75.19 80 PRO A N 1
ATOM 609 C CA . PRO A 1 80 ? -9.520 0.574 15.088 1.00 75.19 80 PRO A CA 1
ATOM 610 C C . PRO A 1 80 ? -10.733 0.981 15.953 1.00 75.19 80 PRO A C 1
ATOM 612 O O . PRO A 1 80 ? -11.764 1.410 15.451 1.00 75.19 80 PRO A O 1
ATOM 615 N N . GLU A 1 81 ? -10.642 0.827 17.271 1.00 66.81 81 GLU A N 1
ATOM 616 C CA . GLU A 1 81 ? -11.787 0.603 18.158 1.00 66.81 81 GLU A CA 1
ATOM 617 C C . GLU A 1 81 ? -12.432 1.870 18.754 1.00 66.81 81 GLU A C 1
ATOM 619 O O . GLU A 1 81 ? -13.494 1.796 19.373 1.00 66.81 81 GLU A O 1
ATOM 624 N N . LYS A 1 82 ? -11.843 3.060 18.597 1.00 65.25 82 LYS A N 1
ATOM 625 C CA . LYS A 1 82 ? -12.248 4.243 19.388 1.00 65.25 82 LYS A CA 1
ATOM 626 C C . LYS A 1 82 ? -13.477 5.009 18.855 1.00 65.25 82 LYS A C 1
ATOM 628 O O . LYS A 1 82 ? -13.591 6.205 19.092 1.00 65.25 82 LYS A O 1
ATOM 633 N N . ALA A 1 83 ? -14.405 4.326 18.181 1.00 64.06 83 ALA A N 1
ATOM 634 C CA . ALA A 1 83 ? -15.675 4.887 17.692 1.00 64.06 83 ALA A CA 1
ATOM 635 C C . ALA A 1 83 ? -16.921 4.338 18.422 1.00 64.06 83 ALA A C 1
ATOM 637 O O . ALA A 1 83 ? -18.048 4.736 18.133 1.00 64.06 83 ALA A O 1
ATOM 638 N N . LYS A 1 84 ? -16.753 3.412 19.376 1.00 72.75 84 LYS A N 1
ATOM 639 C CA . LYS A 1 84 ? -17.879 2.829 20.118 1.00 72.75 84 LYS A CA 1
ATOM 640 C C . LYS A 1 84 ? -18.388 3.798 21.190 1.00 72.75 84 LYS A C 1
ATOM 642 O O . LYS A 1 84 ? -17.598 4.358 21.949 1.00 72.75 84 LYS A O 1
ATOM 647 N N . LEU A 1 85 ? -19.714 3.942 21.294 1.00 77.12 85 LEU A N 1
ATOM 648 C CA . LEU A 1 85 ? -20.368 4.676 22.385 1.00 77.12 85 LEU A CA 1
ATOM 649 C C . LEU A 1 85 ? -19.857 4.173 23.740 1.00 77.12 85 LEU A C 1
ATOM 651 O O . LEU A 1 85 ? -19.869 2.964 24.003 1.00 77.12 85 LEU A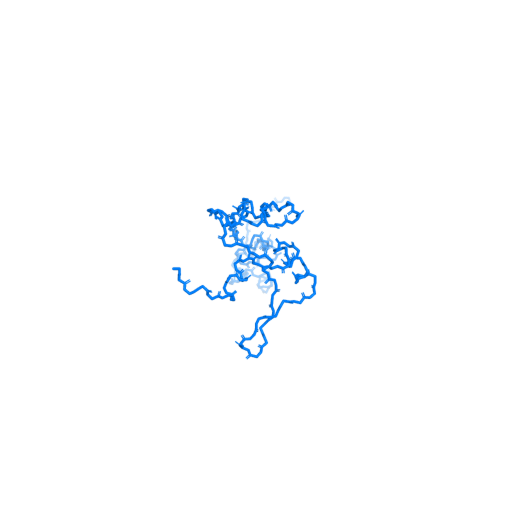 O 1
ATOM 655 N N . ARG A 1 86 ? -19.437 5.101 24.607 1.00 79.25 86 ARG A N 1
ATOM 656 C CA . ARG A 1 86 ? -19.059 4.784 25.986 1.00 79.25 86 ARG A CA 1
ATOM 657 C C . ARG A 1 86 ? -20.312 4.348 26.736 1.00 79.25 86 ARG A C 1
ATOM 659 O O . ARG A 1 86 ? -21.150 5.169 27.085 1.00 79.25 86 ARG A O 1
ATOM 666 N N . LYS A 1 87 ? -20.459 3.041 26.943 1.00 82.38 87 LYS A N 1
ATOM 667 C CA . LYS A 1 87 ? -21.525 2.476 27.771 1.00 82.38 87 LYS A CA 1
ATOM 668 C C . LYS A 1 87 ? -20.989 2.318 29.185 1.00 82.38 87 LYS A C 1
ATOM 670 O O . LYS A 1 87 ? -19.931 1.720 29.364 1.00 82.38 87 LYS A O 1
ATOM 675 N N . LEU A 1 88 ? -21.725 2.830 30.166 1.00 80.12 88 LEU A N 1
ATOM 676 C CA . LEU A 1 88 ? -21.493 2.480 31.563 1.00 80.12 88 LEU A CA 1
ATOM 677 C C . LEU A 1 88 ? -21.737 0.978 31.757 1.00 80.12 88 LEU A C 1
ATOM 679 O O . LEU A 1 88 ? -22.590 0.373 31.094 1.00 80.12 88 LEU A O 1
ATOM 683 N N . THR A 1 89 ? -20.990 0.373 32.672 1.00 75.56 89 THR A N 1
ATOM 684 C CA . THR A 1 89 ? -21.221 -0.995 33.137 1.00 75.56 89 THR A CA 1
ATOM 685 C C . THR A 1 89 ? -22.643 -1.089 33.697 1.00 75.56 89 THR A C 1
ATOM 687 O O . THR A 1 89 ? -23.026 -0.297 34.550 1.00 75.56 89 THR A O 1
ATOM 690 N N . GLY A 1 90 ? -23.456 -2.005 33.164 1.00 76.75 90 GLY A N 1
ATOM 691 C CA . GLY A 1 90 ? -24.884 -2.130 33.495 1.00 76.75 90 GLY A CA 1
ATOM 692 C C . GLY A 1 90 ? -25.851 -1.495 32.488 1.00 76.75 90 GLY A C 1
ATOM 693 O O . GLY A 1 90 ? -27.029 -1.821 32.521 1.00 76.75 90 GLY A O 1
ATOM 694 N N . LYS A 1 91 ? -25.367 -0.671 31.542 1.00 80.12 91 LYS A N 1
ATOM 695 C CA . LYS A 1 91 ? -26.185 -0.019 30.492 1.00 80.12 91 LYS A CA 1
ATOM 696 C C . LYS A 1 91 ? -27.474 0.650 31.036 1.00 80.12 91 LYS A C 1
ATOM 698 O O . LYS A 1 91 ? -28.551 0.370 30.511 1.00 80.12 91 LYS A O 1
ATOM 703 N N . PRO A 1 92 ? -27.392 1.518 32.062 1.00 82.19 92 PRO A N 1
ATOM 704 C CA . PRO A 1 92 ? -28.573 2.196 32.583 1.00 82.19 92 PRO A CA 1
ATOM 705 C C . PRO A 1 92 ? -29.203 3.093 31.508 1.00 82.19 92 PRO A C 1
ATOM 707 O O . PRO A 1 92 ? -28.493 3.779 30.771 1.00 82.19 92 PRO A O 1
ATOM 710 N N . HIS A 1 93 ? -30.534 3.092 31.433 1.00 84.50 93 HIS A N 1
ATOM 711 C CA . HIS A 1 93 ? -31.293 3.994 30.560 1.00 84.50 93 HIS A CA 1
ATOM 712 C C . HIS A 1 93 ? -31.556 5.361 31.211 1.00 84.50 93 HIS A C 1
ATOM 714 O O . HIS A 1 93 ? -31.671 6.357 30.505 1.00 84.50 93 HIS A O 1
ATOM 720 N N . CYS A 1 94 ? -31.636 5.413 32.543 1.00 82.69 94 CYS A N 1
ATOM 721 C CA . CYS A 1 94 ? -31.896 6.620 33.325 1.00 82.69 94 CYS A CA 1
ATOM 722 C C . CYS A 1 94 ? -31.088 6.576 34.634 1.00 82.69 94 CYS A C 1
ATOM 724 O O . CYS A 1 94 ? -30.797 5.493 35.146 1.00 82.69 94 CYS A O 1
ATOM 726 N N . LEU A 1 95 ? -30.714 7.744 3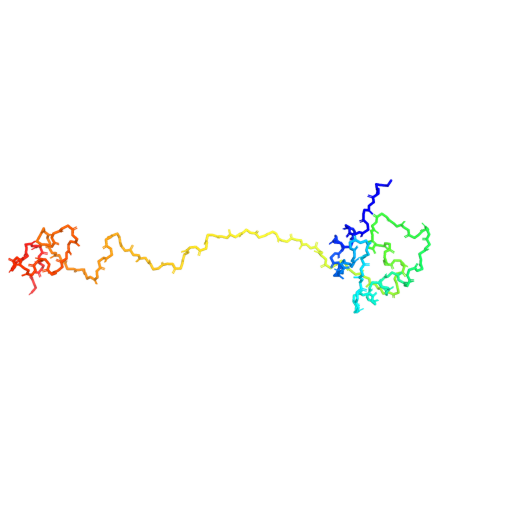5.161 1.00 86.19 95 LEU A N 1
ATOM 727 C CA . LEU A 1 95 ? -30.020 7.896 36.442 1.00 86.19 95 LEU A CA 1
ATOM 728 C C . LEU A 1 95 ? -31.045 8.159 37.547 1.00 86.19 95 LEU A C 1
ATOM 730 O O . LEU A 1 95 ? -31.186 9.282 38.020 1.00 86.19 95 LEU A O 1
ATOM 734 N N . PHE A 1 96 ? -31.777 7.116 37.927 1.00 85.69 96 PHE A N 1
ATOM 735 C CA . PHE A 1 96 ? -32.718 7.169 39.042 1.00 85.69 96 PHE A CA 1
ATOM 736 C C . PHE A 1 96 ? -32.282 6.172 40.124 1.00 85.69 96 PHE A C 1
ATOM 738 O O . PHE A 1 96 ? -32.035 5.005 39.796 1.00 85.69 96 PHE A O 1
ATOM 745 N N . PRO A 1 97 ? -32.147 6.592 41.395 1.00 86.62 97 PRO A N 1
ATOM 746 C CA . PRO A 1 97 ? -31.798 5.676 42.470 1.00 86.62 97 PRO A CA 1
ATOM 747 C C . PRO A 1 97 ? -33.006 4.781 42.761 1.00 86.62 97 PRO A C 1
ATOM 749 O O . PRO A 1 97 ? -34.012 5.247 43.272 1.00 86.62 97 PRO A O 1
ATOM 752 N N . VAL A 1 98 ? -32.917 3.501 42.398 1.00 85.38 98 VAL A N 1
ATOM 753 C CA . VAL A 1 98 ? -33.970 2.484 42.614 1.00 85.38 98 VAL A CA 1
ATOM 754 C C . VAL A 1 98 ? -33.711 1.572 43.818 1.00 85.38 98 VAL A C 1
ATOM 756 O O . VAL A 1 98 ? -34.501 0.667 44.063 1.00 85.38 98 VAL A O 1
ATOM 759 N N . GLY A 1 99 ? -32.594 1.772 44.526 1.00 83.06 99 GLY A N 1
ATOM 760 C CA . GLY A 1 99 ? -32.225 0.974 45.698 1.00 83.06 99 GLY A CA 1
ATOM 761 C C . GLY A 1 99 ? -32.123 -0.533 45.421 1.00 83.06 99 GLY A C 1
ATOM 762 O O . GLY A 1 99 ? -31.701 -0.956 44.336 1.00 83.06 99 GLY A O 1
ATOM 763 N N . GLU A 1 100 ? -32.489 -1.337 46.421 1.00 83.94 100 GLU A N 1
ATOM 764 C CA . GLU A 1 100 ? -32.628 -2.799 46.307 1.00 83.94 100 GLU A CA 1
ATOM 765 C C . GLU A 1 100 ? -33.968 -3.201 45.672 1.00 83.94 100 GLU A C 1
ATOM 767 O O . GLU A 1 100 ? -34.112 -4.300 45.131 1.00 83.94 100 GLU A O 1
ATOM 772 N N . GLU A 1 101 ? -34.933 -2.283 45.655 1.00 85.38 101 GLU A N 1
ATOM 773 C CA . GLU A 1 101 ? -36.281 -2.476 45.128 1.00 85.38 101 GLU A CA 1
ATOM 774 C C . GLU A 1 101 ? -36.280 -2.677 43.605 1.00 85.38 101 GLU A C 1
ATOM 776 O O . GLU A 1 101 ? -37.161 -3.330 43.050 1.00 85.38 101 GLU A O 1
ATOM 781 N N . G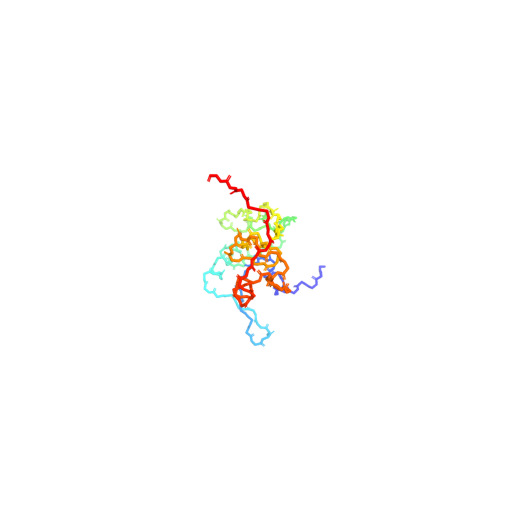LY A 1 102 ? -35.249 -2.180 42.913 1.00 82.50 102 GLY A N 1
ATOM 782 C CA . GLY A 1 102 ? -35.021 -2.431 41.485 1.00 82.50 102 GLY A CA 1
ATOM 783 C C . GLY A 1 102 ? -34.488 -3.834 41.150 1.00 82.50 102 GLY A C 1
ATOM 784 O O . GLY A 1 102 ? -34.243 -4.133 39.977 1.00 82.50 102 GLY A O 1
ATOM 785 N N . GLY A 1 103 ? -34.258 -4.695 42.147 1.00 82.94 103 GLY A N 1
ATOM 786 C CA . GLY A 1 103 ? -33.759 -6.058 41.968 1.00 82.94 103 GLY A CA 1
ATOM 787 C C . GLY A 1 103 ? -32.365 -6.139 41.328 1.00 82.94 103 GLY A C 1
ATOM 788 O O . GLY A 1 103 ? -31.602 -5.172 41.277 1.00 82.94 103 GLY A O 1
ATOM 789 N N . ARG A 1 104 ? -32.011 -7.315 40.785 1.00 80.31 104 ARG A N 1
ATOM 790 C CA . ARG A 1 104 ? -30.671 -7.592 40.220 1.00 80.31 104 ARG A CA 1
ATOM 791 C C . ARG A 1 104 ? -30.259 -6.626 39.102 1.00 80.31 104 ARG A C 1
ATOM 793 O O . ARG A 1 104 ? -29.072 -6.348 38.950 1.00 80.31 104 ARG A O 1
ATOM 800 N N . MET A 1 105 ? -31.213 -6.161 38.294 1.00 80.44 105 MET A N 1
ATOM 801 C CA . MET A 1 105 ? -30.938 -5.267 37.163 1.00 80.44 105 MET A CA 1
ATOM 802 C C . MET A 1 105 ? -31.111 -3.787 37.501 1.00 80.44 105 MET A C 1
ATOM 804 O O . MET A 1 105 ? -30.877 -2.958 36.624 1.00 80.44 105 MET A O 1
ATOM 808 N N . ARG A 1 106 ? -31.491 -3.447 38.743 1.00 83.50 106 ARG A N 1
ATOM 809 C CA . ARG A 1 106 ? -31.841 -2.074 39.134 1.00 83.50 106 ARG A CA 1
ATOM 810 C C . ARG A 1 106 ? -32.847 -1.463 38.146 1.00 83.50 106 ARG A C 1
ATOM 812 O O . ARG A 1 106 ? -32.647 -0.368 37.622 1.00 83.50 106 ARG A O 1
ATOM 819 N N . SER A 1 107 ? -33.908 -2.210 37.844 1.00 84.12 107 SER A N 1
ATOM 820 C CA . SER A 1 107 ? -34.959 -1.824 36.904 1.00 84.12 107 SER A CA 1
ATOM 821 C C . SER A 1 107 ? -36.050 -1.010 37.585 1.00 84.12 107 SER A C 1
ATOM 823 O O . SER A 1 107 ? -36.613 -1.422 38.592 1.00 84.12 107 SER A O 1
ATOM 825 N N . PHE A 1 108 ? -36.424 0.103 36.954 1.00 84.62 108 PHE A N 1
ATOM 826 C CA . PHE A 1 108 ? -37.520 0.959 37.415 1.00 84.62 108 PHE A CA 1
ATOM 827 C C . PHE A 1 108 ? -38.870 0.221 37.484 1.00 84.62 108 PHE A C 1
ATOM 829 O O . PHE A 1 108 ? -39.657 0.449 38.394 1.00 84.62 108 PHE A O 1
ATOM 836 N N . GLN A 1 109 ? -39.119 -0.707 36.552 1.00 86.81 109 GLN A N 1
ATOM 837 C CA . GLN A 1 109 ? -40.345 -1.516 36.527 1.00 86.81 109 GLN A CA 1
ATOM 838 C C . GLN A 1 109 ? -40.484 -2.391 37.782 1.00 86.81 109 GLN A C 1
ATOM 840 O O . GLN A 1 109 ? -41.554 -2.440 38.376 1.00 86.81 109 GLN A O 1
ATOM 845 N N . SER A 1 110 ? -39.391 -3.012 38.232 1.00 85.50 110 SER A N 1
ATOM 846 C CA . SER A 1 110 ? -39.390 -3.864 39.430 1.00 85.50 110 SER A CA 1
ATOM 847 C C . SER A 1 110 ? -39.641 -3.059 40.704 1.00 85.50 110 SER A C 1
ATOM 849 O O . SER A 1 110 ? -40.382 -3.500 41.577 1.00 85.50 110 SER A O 1
ATOM 851 N N . SER A 1 111 ? -39.102 -1.841 40.783 1.00 85.44 111 SER A N 1
ATOM 852 C CA . SER A 1 111 ? -39.399 -0.926 41.888 1.00 85.44 111 SER A CA 1
ATOM 853 C C . SER A 1 111 ? -40.871 -0.506 41.921 1.00 85.44 111 SER A C 1
ATOM 855 O O . SER A 1 111 ? -41.438 -0.322 42.995 1.00 85.44 111 SER A O 1
ATOM 857 N N . MET A 1 112 ? -41.506 -0.368 40.752 1.00 86.62 112 MET A N 1
ATOM 858 C CA . MET A 1 112 ? -42.919 0.002 40.651 1.00 86.62 112 MET A CA 1
ATOM 859 C C . MET A 1 112 ? -43.841 -1.095 41.196 1.00 86.62 112 MET A C 1
ATOM 861 O O . MET A 1 112 ? -44.820 -0.775 41.863 1.00 86.62 112 MET A O 1
ATOM 865 N N . GLU A 1 113 ? -43.507 -2.371 40.981 1.00 86.88 113 GLU A N 1
ATOM 866 C CA . GLU A 1 113 ? -44.247 -3.509 41.549 1.00 86.88 113 GLU A CA 1
ATOM 867 C C . GLU A 1 113 ? -44.191 -3.535 43.084 1.00 86.88 113 GLU A C 1
ATOM 869 O O . GLU A 1 113 ? -45.174 -3.888 43.731 1.00 86.88 113 GLU A O 1
ATOM 874 N N . GLN A 1 114 ? -43.067 -3.119 43.680 1.00 84.69 114 GLN A N 1
ATOM 875 C CA . GLN A 1 114 ? -42.937 -3.000 45.137 1.00 84.69 114 GLN A CA 1
ATOM 876 C C . GLN A 1 114 ? -43.647 -1.763 45.712 1.00 84.69 114 GLN A C 1
ATOM 878 O O . GLN A 1 114 ? -43.895 -1.695 46.916 1.00 84.69 114 GLN A O 1
ATOM 883 N N . GLY A 1 115 ? -43.968 -0.774 44.871 1.00 84.62 115 GLY A N 1
ATOM 884 C CA . GLY A 1 115 ? -44.736 0.416 45.242 1.00 84.62 115 GLY A CA 1
ATOM 885 C C . GLY A 1 115 ? -43.980 1.460 46.073 1.00 84.62 115 GLY A C 1
ATOM 886 O O . GLY A 1 115 ? -44.569 2.473 46.446 1.00 84.62 115 GLY A O 1
ATOM 887 N N . LYS A 1 116 ? -42.690 1.252 46.361 1.00 84.50 116 LYS A N 1
ATOM 888 C CA . LYS A 1 116 ? -41.830 2.225 47.048 1.00 84.50 116 LYS A CA 1
ATOM 889 C C . LYS A 1 116 ? -40.371 2.071 46.631 1.00 84.50 116 LYS A C 1
ATOM 891 O O . LYS A 1 116 ? -39.962 1.012 46.166 1.00 84.50 116 LYS A O 1
ATOM 896 N N . VAL A 1 117 ? -39.595 3.130 46.839 1.00 87.19 117 VAL A N 1
ATOM 897 C CA . VAL A 1 117 ? -38.140 3.128 46.677 1.00 87.19 117 VAL A CA 1
ATOM 898 C C . VAL A 1 117 ? -37.520 3.815 47.879 1.00 87.19 117 VAL A C 1
ATOM 900 O O . VAL A 1 117 ? -37.883 4.945 48.206 1.00 87.19 117 VAL A O 1
ATOM 903 N N . THR A 1 118 ? -36.577 3.139 48.520 1.00 85.75 118 THR A N 1
ATOM 904 C CA . THR A 1 118 ? -35.781 3.690 49.610 1.00 85.75 118 THR A CA 1
ATOM 905 C C . THR A 1 118 ? -34.478 4.215 49.021 1.00 85.75 118 THR A C 1
ATOM 907 O O . THR A 1 118 ? -33.674 3.465 48.470 1.00 85.75 118 THR A O 1
ATOM 910 N N . GLY A 1 119 ? -34.265 5.524 49.107 1.00 84.00 119 GLY A N 1
ATOM 911 C CA . GLY A 1 119 ? -33.074 6.164 48.565 1.00 84.00 119 GLY A CA 1
ATOM 912 C C . GLY A 1 119 ? -32.845 7.538 49.171 1.00 84.00 119 GLY A C 1
ATOM 913 O O . GLY A 1 119 ? -33.752 8.143 49.741 1.00 84.00 119 GLY A O 1
ATOM 914 N N . GLU A 1 120 ? -31.617 8.026 49.048 1.00 83.50 120 GLU A N 1
ATOM 915 C CA . GLU A 1 120 ? -31.280 9.398 49.411 1.00 83.50 120 GLU A CA 1
ATOM 916 C C . GLU A 1 120 ? -31.724 10.327 48.281 1.00 83.50 120 GLU A C 1
ATOM 918 O O . GLU A 1 120 ? -31.137 10.345 47.197 1.00 83.50 120 GLU A O 1
ATOM 923 N N . PHE A 1 121 ? -32.788 11.085 48.535 1.00 85.44 121 PHE A N 1
ATOM 924 C CA . PHE A 1 121 ? -33.280 12.109 47.625 1.00 85.44 121 PHE A CA 1
ATOM 925 C C . PHE A 1 121 ? -33.009 13.490 48.226 1.00 85.44 121 PHE A C 1
ATOM 927 O O . PHE A 1 121 ? -33.333 13.716 49.395 1.00 85.44 121 PHE A O 1
ATOM 934 N N . PRO A 1 122 ? -32.439 14.432 47.458 1.00 84.44 122 PRO A N 1
ATOM 935 C CA . PRO A 1 122 ? -32.406 15.819 47.882 1.00 84.44 122 PRO A CA 1
ATOM 936 C C . PRO A 1 122 ? -33.837 16.369 47.850 1.00 84.44 122 PRO A C 1
ATOM 938 O O . PRO A 1 122 ? -34.455 16.431 46.789 1.00 84.44 122 PRO A O 1
ATOM 941 N N . PHE A 1 123 ? -34.360 16.763 49.009 1.00 80.81 123 PHE A N 1
ATOM 942 C CA . PHE A 1 123 ? -35.569 17.578 49.083 1.00 80.81 123 PHE A CA 1
ATOM 943 C C . PHE A 1 123 ? -35.159 19.041 48.920 1.00 80.81 123 PHE A C 1
ATOM 945 O O . PHE A 1 123 ? -34.377 19.554 49.722 1.00 80.81 123 PHE A O 1
ATOM 952 N N . TYR A 1 124 ? -35.644 19.671 47.854 1.00 73.31 124 TYR A N 1
ATOM 953 C CA . TYR A 1 124 ? -35.504 21.100 47.580 1.00 73.31 124 TYR A CA 1
ATOM 954 C C . TYR A 1 124 ? -36.854 21.803 47.705 1.00 73.31 124 TYR A C 1
ATOM 956 O O . TYR A 1 124 ? -37.889 21.144 47.447 1.00 73.31 124 TYR A O 1
#